Protein AF-D2R8Y0-F1 (afdb_monomer_lite)

Sequence (169 aa):
MNDNPSSMTCHVPAHCRRRMTIGLVLAGLFLVLNVALPVCVGDFYPFTSAPMFRDAPQQYCNYKIVNERGEPMDPKATLCQRIYDGNPVGYGVGLEPPPVIEEFGCVRTEEELTAHLKKLLQRPEHAGCQALTITQEVIGSHADGSVDVVQVDEVTVSRDAVSAAGSSQ

Secondary structure (DSSP, 8-state):
-------------HHHHHHHHHHHHHHHHHHHHHHHHHHHH---TTTSSS-TTSPPPSEEEEEEEEETTSPBPPHHHHT-----SSTTSSS-TT--PPP-S--TT-PPPHHHHHHHHHHHHTSGGGTT-SEEEEEEEEEEE-TTS-EEEEEEEEEEEEHHHHHHHTT--

pLDDT: mean 80.63, std 17.2, range [41.78, 98.69]

Organism: Pirellula staleyi (strain ATCC 27377 / DSM 6068 / ICPB 4128) (NCBI:txid530564)

Structure (mmCIF, N/CA/C/O backbone):
data_AF-D2R8Y0-F1
#
_entry.id   AF-D2R8Y0-F1
#
loop_
_atom_site.group_PDB
_atom_site.id
_atom_site.type_symbol
_atom_site.label_atom_id
_atom_site.label_alt_id
_atom_site.label_comp_id
_atom_site.label_asym_id
_atom_site.label_entity_id
_atom_site.label_seq_id
_atom_site.pdbx_PDB_ins_code
_atom_site.Cartn_x
_atom_site.Cartn_y
_atom_site.Cartn_z
_atom_site.occupancy
_atom_site.B_iso_or_equiv
_atom_site.auth_seq_id
_atom_site.auth_comp_id
_atom_site.auth_asym_id
_atom_site.auth_atom_id
_atom_site.pdbx_PDB_model_num
ATOM 1 N N . MET A 1 1 ? 60.112 37.546 -44.838 1.00 42.38 1 MET A N 1
ATOM 2 C CA . MET A 1 1 ? 59.726 36.285 -45.504 1.00 42.38 1 MET A CA 1
ATOM 3 C C . MET A 1 1 ? 58.603 35.691 -44.677 1.00 42.38 1 MET A C 1
ATOM 5 O O . MET A 1 1 ? 58.858 35.318 -43.544 1.00 42.38 1 MET A O 1
ATOM 9 N N . ASN A 1 2 ? 57.368 35.758 -45.180 1.00 50.41 2 ASN A N 1
ATOM 10 C CA . ASN A 1 2 ? 56.178 35.204 -44.531 1.00 50.41 2 ASN A CA 1
ATOM 11 C C . ASN A 1 2 ? 55.760 33.973 -45.332 1.00 50.41 2 ASN A C 1
ATOM 13 O O . ASN A 1 2 ? 55.172 34.118 -46.404 1.00 50.41 2 ASN A O 1
ATOM 17 N N . ASP A 1 3 ? 56.083 32.789 -44.823 1.00 54.28 3 ASP A N 1
ATOM 18 C CA . ASP A 1 3 ? 55.601 31.535 -45.389 1.00 54.28 3 ASP A CA 1
ATOM 19 C C . ASP A 1 3 ? 54.167 31.303 -44.912 1.00 54.28 3 ASP A C 1
ATOM 21 O O . ASP A 1 3 ? 53.898 31.073 -43.733 1.00 54.28 3 ASP A O 1
ATOM 25 N N . ASN A 1 4 ? 53.229 31.425 -45.847 1.00 54.19 4 ASN A N 1
ATOM 26 C CA . ASN A 1 4 ? 51.824 31.113 -45.630 1.00 54.19 4 ASN A CA 1
ATOM 27 C C . ASN A 1 4 ? 51.669 29.581 -45.583 1.00 54.19 4 ASN A C 1
ATOM 29 O O . ASN A 1 4 ? 51.989 28.923 -46.580 1.00 54.19 4 ASN A O 1
ATOM 33 N N . PRO A 1 5 ? 51.175 28.981 -44.484 1.00 64.38 5 PRO A N 1
ATOM 34 C CA . PRO A 1 5 ? 50.934 27.549 -44.443 1.00 64.38 5 PRO A CA 1
ATOM 35 C C . PRO A 1 5 ? 49.785 27.215 -45.396 1.00 64.38 5 PRO A C 1
ATOM 37 O O . PRO A 1 5 ? 48.628 27.579 -45.183 1.00 64.38 5 PRO A O 1
ATOM 40 N N . SER A 1 6 ? 50.138 26.533 -46.484 1.00 62.19 6 SER A N 1
ATOM 41 C CA . SER A 1 6 ? 49.192 26.001 -47.457 1.00 62.19 6 SER A CA 1
ATOM 42 C C . SER A 1 6 ? 48.193 25.098 -46.739 1.00 62.19 6 SER A C 1
ATOM 44 O O . SER A 1 6 ? 48.559 24.091 -46.135 1.00 62.19 6 SER A O 1
ATOM 46 N N . SER A 1 7 ? 46.926 25.504 -46.776 1.00 60.62 7 SER A N 1
ATOM 47 C CA . SER A 1 7 ? 45.818 24.817 -46.125 1.00 60.62 7 SER A CA 1
ATOM 48 C C . SER A 1 7 ? 45.635 23.429 -46.748 1.00 60.62 7 SER A C 1
ATOM 50 O O . SER A 1 7 ? 45.141 23.288 -47.868 1.00 60.62 7 SER A O 1
ATOM 52 N N . MET A 1 8 ? 46.082 22.394 -46.035 1.00 56.12 8 MET A N 1
ATOM 53 C CA . MET A 1 8 ? 45.899 20.994 -46.410 1.00 56.12 8 MET A CA 1
ATOM 54 C C . MET A 1 8 ? 44.425 20.628 -46.200 1.00 56.12 8 MET A C 1
ATOM 56 O O . MET A 1 8 ? 43.987 20.284 -45.102 1.00 56.12 8 MET A O 1
ATOM 60 N N . THR A 1 9 ? 43.626 20.738 -47.258 1.00 66.06 9 THR A N 1
ATOM 61 C CA . THR A 1 9 ? 42.234 20.287 -47.245 1.00 66.06 9 THR A CA 1
ATOM 62 C C . THR A 1 9 ? 42.208 18.767 -47.386 1.00 66.06 9 THR A C 1
ATOM 64 O O . THR A 1 9 ? 42.420 18.199 -48.454 1.00 66.06 9 THR A O 1
ATOM 67 N N . CYS A 1 10 ? 41.988 18.078 -46.267 1.00 63.50 10 CYS A N 1
ATOM 68 C CA . CYS A 1 10 ? 41.863 16.627 -46.247 1.00 63.50 10 CYS A CA 1
ATOM 69 C C . CYS A 1 10 ? 40.516 16.230 -46.878 1.00 63.50 10 CYS A C 1
ATOM 71 O O . CYS A 1 10 ? 39.450 16.376 -46.273 1.00 63.50 10 CYS A O 1
ATOM 73 N N . HIS A 1 11 ? 40.551 15.767 -48.130 1.00 64.38 11 HIS A N 1
ATOM 74 C CA . HIS A 1 11 ? 39.373 15.267 -48.835 1.00 64.38 11 HIS A CA 1
ATOM 75 C C . HIS A 1 11 ? 38.927 13.931 -48.229 1.00 64.38 11 HIS A C 1
ATOM 77 O O . HIS A 1 11 ? 39.427 12.865 -48.576 1.00 64.38 11 HIS A O 1
ATOM 83 N N . VAL A 1 12 ? 37.952 13.983 -47.320 1.00 64.88 12 VAL A N 1
ATOM 84 C CA . VAL A 1 12 ? 37.306 12.776 -46.791 1.00 64.88 12 VAL A CA 1
ATOM 85 C C . VAL A 1 12 ? 36.499 12.108 -47.917 1.00 64.88 12 VAL A C 1
ATOM 87 O O . VAL A 1 12 ? 35.577 12.743 -48.444 1.00 64.88 12 VAL A O 1
ATOM 90 N N . PRO A 1 13 ? 36.790 10.843 -48.281 1.00 69.12 13 PRO A N 1
ATOM 91 C CA . PRO A 1 13 ? 36.092 10.144 -49.355 1.00 69.12 13 PRO A CA 1
ATOM 92 C C . PRO A 1 13 ? 34.583 10.055 -49.088 1.00 69.12 13 PRO A C 1
ATOM 94 O O . PRO A 1 13 ? 34.152 9.841 -47.951 1.00 69.12 13 PRO A O 1
ATOM 97 N N . ALA A 1 14 ? 33.760 10.148 -50.136 1.00 67.00 14 ALA A N 1
ATOM 98 C CA . ALA A 1 14 ? 32.294 10.130 -50.029 1.00 67.00 14 ALA A CA 1
ATOM 99 C C . ALA A 1 14 ? 31.741 8.876 -49.314 1.00 67.00 14 ALA A C 1
ATOM 101 O O . ALA A 1 14 ? 30.743 8.952 -48.594 1.00 67.00 14 ALA A O 1
ATOM 102 N N . HIS A 1 15 ? 32.427 7.734 -49.436 1.00 65.31 15 HIS A N 1
ATOM 103 C CA . HIS A 1 15 ? 32.082 6.499 -48.724 1.00 65.31 15 HIS A CA 1
ATOM 104 C C . HIS A 1 15 ? 32.261 6.605 -47.200 1.00 65.31 15 HIS A C 1
ATOM 106 O O . HIS A 1 15 ? 31.470 6.020 -46.459 1.00 65.31 15 HIS A O 1
ATOM 112 N N . CYS A 1 16 ? 33.236 7.391 -46.725 1.00 68.81 16 CYS A N 1
ATOM 113 C CA . CYS A 1 16 ? 33.405 7.688 -45.300 1.00 68.81 16 CYS A CA 1
ATOM 114 C C . CYS A 1 16 ? 32.263 8.572 -44.784 1.00 68.81 16 CYS A C 1
ATOM 116 O O . CYS A 1 16 ? 31.692 8.281 -43.735 1.00 68.81 16 CYS A O 1
ATOM 118 N N . ARG A 1 17 ? 31.854 9.590 -45.561 1.00 72.25 17 ARG A N 1
ATOM 119 C CA . ARG A 1 17 ? 30.717 10.459 -45.204 1.00 72.25 17 ARG A CA 1
ATOM 120 C C . ARG A 1 17 ? 29.410 9.675 -45.088 1.00 72.25 17 ARG A C 1
ATOM 122 O O . ARG A 1 17 ? 28.713 9.817 -44.093 1.00 72.25 17 ARG A O 1
ATOM 129 N N . ARG A 1 18 ? 29.105 8.792 -46.049 1.00 79.00 18 ARG A N 1
ATOM 130 C CA . ARG A 1 18 ? 27.863 7.994 -46.031 1.00 79.00 18 ARG A CA 1
ATOM 131 C C . ARG A 1 18 ? 27.790 7.050 -44.827 1.00 79.00 18 ARG A C 1
ATOM 133 O O . ARG A 1 18 ? 26.735 6.942 -44.211 1.00 79.00 18 ARG A O 1
ATOM 140 N N . ARG A 1 19 ? 28.900 6.394 -44.467 1.00 81.00 19 ARG A N 1
ATOM 141 C CA . ARG A 1 19 ? 28.968 5.531 -43.273 1.00 81.00 19 ARG A CA 1
ATOM 142 C C . ARG A 1 19 ? 28.796 6.330 -41.980 1.00 81.00 19 ARG A C 1
ATOM 144 O O . ARG A 1 19 ? 28.073 5.888 -41.095 1.00 81.00 19 ARG A O 1
ATOM 151 N N . MET A 1 20 ? 29.392 7.520 -41.904 1.00 82.38 20 MET A N 1
ATOM 152 C CA . MET A 1 20 ? 29.250 8.419 -40.756 1.00 82.38 20 MET A CA 1
ATOM 153 C C . MET A 1 20 ? 27.806 8.913 -40.585 1.00 82.38 20 MET A C 1
ATOM 155 O O . MET A 1 20 ? 27.283 8.890 -39.475 1.00 82.38 20 MET A O 1
ATOM 159 N N . THR A 1 21 ? 27.125 9.284 -41.676 1.00 88.38 21 THR A N 1
ATOM 160 C CA . THR A 1 21 ? 25.707 9.678 -41.636 1.00 88.38 21 THR A CA 1
ATOM 161 C C . THR A 1 21 ? 24.813 8.533 -41.167 1.00 88.38 21 THR A C 1
ATOM 163 O O . THR A 1 21 ? 23.954 8.750 -40.321 1.00 88.38 21 THR A O 1
ATOM 166 N N . ILE A 1 22 ? 25.031 7.309 -41.663 1.00 92.69 22 ILE A N 1
ATOM 167 C CA . ILE A 1 22 ? 24.262 6.135 -41.221 1.00 92.69 22 ILE A CA 1
ATOM 168 C C . ILE A 1 22 ? 24.478 5.885 -39.724 1.00 92.69 22 ILE A C 1
ATOM 170 O O . ILE A 1 22 ? 23.508 5.690 -38.999 1.00 92.69 22 ILE A O 1
ATOM 174 N N . GLY A 1 23 ? 25.726 5.948 -39.249 1.00 91.81 23 GLY A N 1
ATOM 175 C CA . GLY A 1 23 ? 26.036 5.792 -37.826 1.00 91.81 23 GLY A CA 1
ATOM 176 C C . GLY A 1 23 ? 25.326 6.827 -36.948 1.00 91.81 23 GLY A C 1
ATOM 177 O O . GLY A 1 23 ? 24.735 6.464 -35.936 1.00 91.81 23 GLY A O 1
ATOM 178 N N . LEU A 1 24 ? 25.314 8.097 -37.367 1.00 93.00 24 LEU A N 1
ATOM 179 C CA . LEU A 1 24 ? 24.613 9.170 -36.653 1.00 93.00 24 LEU A CA 1
ATOM 180 C C . LEU A 1 24 ? 23.097 8.964 -36.621 1.00 93.00 24 LEU A C 1
ATOM 182 O O . LEU A 1 24 ? 22.480 9.177 -35.582 1.00 93.00 24 LEU A O 1
ATOM 186 N N . VAL A 1 25 ? 22.498 8.520 -37.730 1.00 95.44 25 VAL A N 1
ATOM 187 C CA . VAL A 1 25 ? 21.059 8.223 -37.787 1.00 95.44 25 VAL A CA 1
ATOM 188 C C . VAL A 1 25 ? 20.707 7.066 -36.855 1.00 95.44 25 VAL A C 1
ATOM 190 O O . VAL A 1 25 ? 19.731 7.163 -36.118 1.00 95.44 25 VAL A O 1
ATOM 193 N N . LEU A 1 26 ? 21.511 5.999 -36.835 1.00 95.19 26 LEU A N 1
ATOM 194 C CA . LEU A 1 26 ? 21.287 4.860 -35.942 1.00 95.19 26 LEU A CA 1
ATOM 195 C C . LEU A 1 26 ? 21.450 5.244 -34.468 1.00 95.19 26 LEU A C 1
ATOM 197 O O . LEU A 1 26 ? 20.617 4.863 -33.651 1.00 95.19 26 LEU A O 1
ATOM 201 N N . ALA A 1 27 ? 22.472 6.034 -34.129 1.00 91.69 27 ALA A N 1
ATOM 202 C CA . ALA A 1 27 ? 22.665 6.537 -32.770 1.00 91.69 27 ALA A CA 1
ATOM 203 C C . ALA A 1 27 ? 21.515 7.461 -32.335 1.00 91.69 27 ALA A C 1
ATOM 205 O O . ALA A 1 27 ? 21.005 7.336 -31.224 1.00 91.69 27 ALA A O 1
ATOM 206 N N . GLY A 1 28 ? 21.066 8.350 -33.226 1.00 94.50 28 GLY A N 1
ATOM 207 C CA . GLY A 1 28 ? 19.915 9.217 -32.982 1.00 94.50 28 GLY A CA 1
ATOM 208 C C . GLY A 1 28 ? 18.629 8.421 -32.771 1.00 94.50 28 GLY A C 1
ATOM 209 O O . GLY A 1 28 ? 17.912 8.668 -31.807 1.00 94.50 28 GLY A O 1
ATOM 210 N N . LEU A 1 29 ? 18.369 7.418 -33.614 1.00 94.94 29 LEU A N 1
ATOM 211 C CA . LEU A 1 29 ? 17.213 6.535 -33.465 1.00 94.94 29 LEU A CA 1
ATOM 212 C C . LEU A 1 29 ? 17.269 5.754 -32.149 1.00 94.94 29 LEU A C 1
ATOM 214 O O . LEU A 1 29 ? 16.264 5.666 -31.454 1.00 94.94 29 LEU A O 1
ATOM 218 N N . PHE A 1 30 ? 18.439 5.229 -31.783 1.00 89.38 30 PHE A N 1
ATOM 219 C CA . PHE A 1 30 ? 18.635 4.533 -30.514 1.00 89.38 30 PHE A CA 1
ATOM 220 C C . PHE A 1 30 ? 18.310 5.436 -29.317 1.00 89.38 30 PHE A C 1
ATOM 222 O O . PHE A 1 30 ? 17.570 5.020 -28.428 1.00 89.38 30 PHE A O 1
ATOM 229 N N . LEU A 1 31 ? 18.802 6.678 -29.309 1.00 88.25 31 LEU A N 1
ATOM 230 C CA . LEU A 1 31 ? 18.506 7.645 -28.247 1.00 88.25 31 LEU A CA 1
ATOM 231 C C . LEU A 1 31 ? 17.017 7.994 -28.190 1.00 88.25 31 LEU A C 1
ATOM 233 O O . LEU A 1 31 ? 16.428 7.975 -27.114 1.00 88.25 31 LEU A O 1
ATOM 237 N N . VAL A 1 32 ? 16.398 8.266 -29.342 1.00 89.50 32 VAL A N 1
ATOM 238 C CA . VAL A 1 32 ? 14.966 8.582 -29.416 1.00 89.50 32 VAL A CA 1
ATOM 239 C C . VAL A 1 32 ? 14.131 7.413 -28.916 1.00 89.50 32 VAL A C 1
ATOM 241 O O . VAL A 1 32 ? 13.224 7.637 -28.128 1.00 89.50 32 VAL A O 1
ATOM 244 N N . LEU A 1 33 ? 14.443 6.177 -29.310 1.00 86.31 33 LEU A N 1
ATOM 245 C CA . LEU A 1 33 ? 13.716 5.005 -28.831 1.00 86.31 33 LEU A CA 1
ATOM 246 C C . LEU A 1 33 ? 13.873 4.837 -27.319 1.00 86.31 33 LEU A C 1
ATOM 248 O O . LEU A 1 33 ? 12.869 4.688 -26.643 1.00 86.31 33 LEU A O 1
ATOM 252 N N . ASN A 1 34 ? 15.081 4.945 -26.763 1.00 79.88 34 ASN A N 1
ATOM 253 C CA . ASN A 1 34 ? 15.280 4.787 -25.316 1.00 79.88 34 ASN A CA 1
ATOM 254 C C . ASN A 1 34 ? 14.590 5.878 -24.477 1.00 79.88 34 ASN A C 1
ATOM 256 O O . ASN A 1 34 ? 14.244 5.620 -23.330 1.00 79.88 34 ASN A O 1
ATOM 260 N N . VAL A 1 35 ? 14.365 7.074 -25.031 1.00 79.38 35 VAL A N 1
ATOM 261 C CA . VAL A 1 35 ? 13.646 8.159 -24.339 1.00 79.38 35 VAL A CA 1
ATOM 262 C C . VAL A 1 35 ? 12.138 8.085 -24.575 1.00 79.38 35 VAL A C 1
ATOM 264 O O . VAL A 1 35 ? 11.355 8.250 -23.646 1.00 79.38 35 VAL A O 1
ATOM 267 N N . ALA A 1 36 ? 11.711 7.848 -25.814 1.00 79.75 36 ALA A N 1
ATOM 268 C CA . ALA A 1 36 ? 10.306 7.901 -26.195 1.00 79.75 36 ALA A CA 1
ATOM 269 C C . ALA A 1 36 ? 9.542 6.623 -25.829 1.00 79.75 36 ALA A C 1
ATOM 271 O O . ALA A 1 36 ? 8.364 6.727 -25.502 1.00 79.75 36 ALA A O 1
ATOM 272 N N . LEU A 1 37 ? 10.167 5.434 -25.847 1.00 78.06 37 LEU A N 1
ATOM 273 C CA . LEU A 1 37 ? 9.459 4.191 -25.500 1.00 78.06 37 LEU A CA 1
ATOM 274 C C . LEU A 1 37 ? 8.888 4.235 -24.074 1.00 78.06 37 LEU A C 1
ATOM 276 O O . LEU A 1 37 ? 7.690 4.000 -23.941 1.00 78.06 37 LEU A O 1
ATOM 280 N N . PRO A 1 38 ? 9.675 4.570 -23.029 1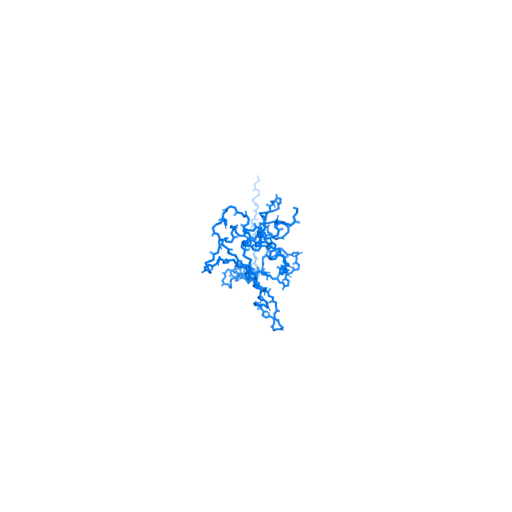.00 66.69 38 PRO A N 1
ATOM 281 C CA . PRO A 1 38 ? 9.151 4.639 -21.663 1.00 66.69 38 PRO A CA 1
ATOM 282 C C . PRO A 1 38 ? 8.044 5.689 -21.510 1.00 66.69 38 PRO A C 1
ATOM 284 O O . PRO A 1 38 ? 7.057 5.464 -20.820 1.00 66.69 38 PRO A O 1
ATOM 287 N N . VAL A 1 39 ? 8.162 6.822 -22.213 1.00 69.88 39 VAL A N 1
ATOM 288 C CA . VAL A 1 39 ? 7.165 7.904 -22.168 1.00 69.88 39 VAL A CA 1
ATOM 289 C C . VAL A 1 39 ? 5.857 7.508 -22.863 1.00 69.88 39 VAL A C 1
ATOM 291 O O . VAL A 1 39 ? 4.781 7.856 -22.385 1.00 69.88 39 VAL A O 1
ATOM 294 N N . CYS A 1 40 ? 5.928 6.801 -23.993 1.00 74.31 40 CYS A N 1
ATOM 295 C CA . CYS A 1 40 ? 4.753 6.456 -24.797 1.00 74.31 40 CYS A CA 1
ATOM 296 C C . CYS A 1 40 ? 4.058 5.166 -24.352 1.00 74.31 40 CYS A C 1
ATOM 298 O O . CYS A 1 40 ? 2.841 5.068 -24.475 1.00 74.31 40 CYS A O 1
ATOM 300 N N . VAL A 1 41 ? 4.814 4.172 -23.881 1.00 67.50 41 VAL A N 1
ATOM 301 C CA . VAL A 1 41 ? 4.276 2.873 -23.437 1.00 67.50 41 VAL A CA 1
ATOM 302 C C . VAL A 1 41 ? 3.916 2.904 -21.943 1.00 67.50 41 VAL A C 1
ATOM 304 O O . VAL A 1 41 ? 3.190 2.038 -21.464 1.00 67.50 41 VAL A O 1
ATOM 307 N N . GLY A 1 42 ? 4.337 3.959 -21.238 1.00 50.19 42 GLY A N 1
ATOM 308 C CA . GLY A 1 42 ? 4.215 4.089 -19.795 1.00 50.19 42 GLY A CA 1
ATOM 309 C C . GLY A 1 42 ? 5.355 3.365 -19.088 1.00 50.19 42 GLY A C 1
ATOM 310 O O . GLY A 1 42 ? 5.908 2.384 -19.591 1.00 50.19 42 GLY A O 1
ATOM 311 N N . ASP A 1 43 ? 5.698 3.843 -17.893 1.00 49.41 43 ASP A N 1
ATOM 312 C CA . ASP A 1 43 ? 6.415 3.003 -16.945 1.00 49.41 43 ASP A CA 1
ATOM 313 C C . ASP A 1 43 ? 5.573 1.744 -16.741 1.00 49.41 43 ASP A C 1
ATOM 315 O O . ASP A 1 43 ? 4.414 1.829 -16.321 1.00 49.41 43 ASP A O 1
ATOM 319 N N . PHE A 1 44 ? 6.146 0.581 -17.052 1.00 54.09 44 PHE A N 1
ATOM 320 C CA . PHE A 1 44 ? 5.604 -0.698 -16.614 1.00 54.09 44 PHE A CA 1
ATOM 321 C C . PHE A 1 44 ? 5.727 -0.727 -15.087 1.00 54.09 44 PHE A C 1
ATOM 323 O O . PHE A 1 44 ? 6.701 -1.196 -14.500 1.00 54.09 44 PHE A O 1
ATOM 330 N N . TYR A 1 45 ? 4.744 -0.100 -14.458 1.00 46.00 45 TYR A N 1
ATOM 331 C CA . TYR A 1 45 ? 4.389 -0.155 -13.057 1.00 46.00 45 TYR A CA 1
ATOM 332 C C . TYR A 1 45 ? 4.792 -1.503 -12.428 1.00 46.00 45 TYR A C 1
ATOM 334 O O . TYR A 1 45 ? 4.365 -2.533 -12.945 1.00 46.00 45 TYR A O 1
ATOM 342 N N . PRO A 1 46 ? 5.547 -1.571 -11.315 1.00 50.53 46 PRO A N 1
ATOM 343 C CA . PRO A 1 46 ? 6.521 -0.660 -10.712 1.00 50.53 46 PRO A CA 1
ATOM 344 C C . PRO A 1 46 ? 7.952 -1.241 -10.867 1.00 50.53 46 PRO A C 1
ATOM 346 O O . PRO A 1 46 ? 8.751 -1.235 -9.928 1.00 50.53 46 PRO A O 1
ATOM 349 N N . PHE A 1 47 ? 8.267 -1.803 -12.039 1.00 50.78 47 PHE A N 1
ATOM 350 C CA . PHE A 1 47 ? 9.487 -2.592 -12.265 1.00 50.78 47 PHE A CA 1
ATOM 351 C C . PHE A 1 47 ? 10.602 -1.832 -12.994 1.00 50.78 47 PHE A C 1
ATOM 353 O O . PHE A 1 47 ? 11.741 -2.291 -13.012 1.00 50.78 47 PHE A O 1
ATOM 360 N N . THR A 1 48 ? 10.311 -0.676 -13.594 1.00 48.53 48 THR A N 1
ATOM 361 C CA . THR A 1 48 ? 11.282 0.073 -14.413 1.00 48.53 48 THR A CA 1
ATOM 362 C C . THR A 1 48 ? 12.152 1.060 -13.634 1.00 48.53 48 THR A C 1
ATOM 364 O O . THR A 1 48 ? 13.198 1.462 -14.139 1.00 48.53 48 THR A O 1
ATOM 367 N N . SER A 1 49 ? 11.771 1.438 -12.410 1.00 49.22 49 SER A N 1
ATOM 368 C CA . SER A 1 49 ? 12.429 2.510 -11.642 1.00 49.22 49 SER A CA 1
ATOM 369 C C . SER A 1 49 ? 13.080 2.066 -10.327 1.00 49.22 49 SER A C 1
ATOM 371 O O . SER A 1 49 ? 13.625 2.902 -9.602 1.00 49.22 49 SER A O 1
ATOM 373 N N . ALA A 1 50 ? 13.092 0.764 -10.016 1.00 48.72 50 ALA A N 1
ATOM 374 C CA . ALA A 1 50 ? 13.910 0.270 -8.913 1.00 48.72 50 ALA A CA 1
ATOM 375 C C . ALA A 1 50 ? 15.406 0.446 -9.260 1.00 48.72 50 ALA A C 1
ATOM 377 O O . ALA A 1 50 ? 15.789 0.265 -10.417 1.00 48.72 50 ALA A O 1
ATOM 378 N N . PRO A 1 51 ? 16.269 0.848 -8.305 1.00 48.94 51 PRO A N 1
ATOM 379 C CA . PRO A 1 51 ? 17.665 1.168 -8.559 1.00 48.94 51 PRO A CA 1
ATOM 380 C C . PRO A 1 51 ? 18.315 -0.018 -9.254 1.00 48.94 51 PRO A C 1
ATOM 382 O O . P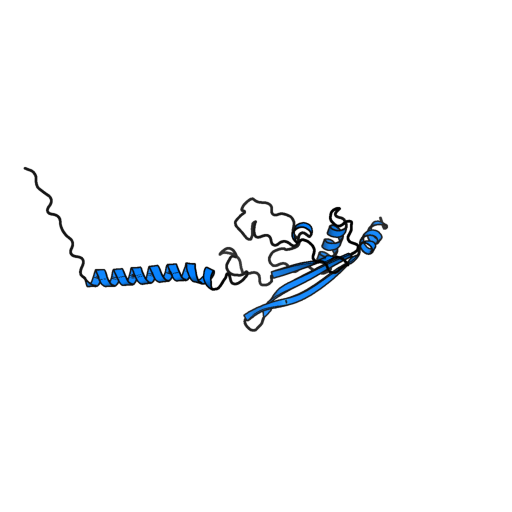RO A 1 51 ? 18.057 -1.152 -8.859 1.00 48.94 51 PRO A O 1
ATOM 385 N N . MET A 1 52 ? 19.181 0.258 -10.236 1.00 41.78 52 MET A N 1
ATOM 386 C CA . MET A 1 52 ? 19.902 -0.704 -11.095 1.00 41.78 52 MET A CA 1
ATOM 387 C C . MET A 1 52 ? 20.647 -1.850 -10.361 1.00 41.78 52 MET A C 1
ATOM 389 O O . MET A 1 52 ? 21.341 -2.634 -10.998 1.00 41.78 52 MET A O 1
ATOM 393 N N . PHE A 1 53 ? 20.540 -1.947 -9.034 1.00 50.53 53 PHE A N 1
ATOM 394 C CA . PHE A 1 53 ? 21.270 -2.843 -8.147 1.00 50.53 53 PHE A CA 1
ATOM 395 C C . PHE A 1 53 ? 20.393 -3.562 -7.103 1.00 50.53 53 PHE A C 1
ATOM 397 O O . PHE A 1 53 ? 20.940 -4.076 -6.129 1.00 50.53 53 PHE A O 1
ATOM 404 N N . ARG A 1 54 ? 19.059 -3.602 -7.247 1.00 53.88 54 ARG A N 1
ATOM 405 C CA . ARG A 1 54 ? 18.198 -4.448 -6.398 1.00 53.88 54 ARG A CA 1
ATOM 406 C C . ARG A 1 54 ? 17.411 -5.446 -7.232 1.00 53.88 54 ARG A C 1
ATOM 408 O O . ARG A 1 54 ? 16.907 -5.095 -8.295 1.00 53.88 54 ARG A O 1
ATOM 415 N N . ASP A 1 55 ? 17.286 -6.663 -6.709 1.00 56.59 55 ASP A N 1
ATOM 416 C CA . ASP A 1 55 ? 16.322 -7.631 -7.219 1.00 56.59 55 ASP A CA 1
ATOM 417 C C . ASP A 1 55 ? 14.932 -6.986 -7.210 1.00 56.59 55 ASP A C 1
ATOM 419 O O . ASP A 1 55 ? 14.544 -6.333 -6.233 1.00 56.59 55 ASP A O 1
ATOM 423 N N . ALA A 1 56 ? 14.205 -7.125 -8.319 1.00 57.53 56 ALA A N 1
ATOM 424 C CA . ALA A 1 56 ? 12.826 -6.672 -8.392 1.00 57.53 56 ALA A CA 1
ATOM 425 C C . ALA A 1 56 ? 12.025 -7.360 -7.270 1.00 57.53 56 ALA A C 1
ATOM 427 O O . ALA A 1 56 ? 12.129 -8.584 -7.126 1.00 57.53 56 ALA A O 1
ATOM 428 N N . PRO A 1 57 ? 11.238 -6.620 -6.469 1.00 63.78 57 PRO A N 1
ATOM 429 C CA . PRO A 1 57 ? 10.346 -7.232 -5.497 1.00 63.78 57 PRO A CA 1
ATOM 430 C C . PRO A 1 57 ? 9.461 -8.237 -6.198 1.00 63.78 57 PRO A C 1
ATOM 432 O O . PRO A 1 57 ? 8.860 -7.938 -7.230 1.00 63.78 57 PRO A O 1
ATOM 435 N N . GLN A 1 58 ? 9.351 -9.422 -5.614 1.00 65.75 58 GLN A N 1
ATOM 436 C CA . GLN A 1 58 ? 8.424 -10.417 -6.133 1.00 65.75 58 GLN A CA 1
ATOM 437 C C . GLN A 1 58 ? 6.968 -10.049 -5.831 1.00 65.75 58 GLN A C 1
ATOM 439 O O . GLN A 1 58 ? 6.069 -10.585 -6.477 1.00 65.75 58 GLN A O 1
ATOM 444 N N . GLN A 1 59 ? 6.737 -9.158 -4.856 1.00 71.94 59 GLN A N 1
ATOM 445 C CA . GLN A 1 59 ? 5.411 -8.784 -4.379 1.00 71.94 59 GLN A CA 1
ATOM 446 C C . GLN A 1 59 ? 5.354 -7.306 -3.971 1.00 71.94 59 GLN A C 1
ATOM 448 O O . GLN A 1 59 ? 6.281 -6.782 -3.347 1.00 71.94 59 GLN A O 1
ATOM 453 N N . TYR A 1 60 ? 4.243 -6.656 -4.310 1.00 84.50 60 TYR A N 1
ATOM 454 C CA . TYR A 1 60 ? 3.883 -5.299 -3.896 1.00 84.50 60 TYR A CA 1
ATOM 455 C C . TYR A 1 60 ? 2.531 -5.339 -3.193 1.00 84.50 60 TYR A C 1
ATOM 457 O O . TYR A 1 60 ? 1.717 -6.201 -3.502 1.00 84.50 60 TYR A O 1
ATOM 465 N N . CYS A 1 61 ? 2.268 -4.404 -2.283 1.00 90.38 61 CYS A N 1
ATOM 466 C CA . CYS A 1 61 ? 0.971 -4.322 -1.617 1.00 90.38 61 CYS A CA 1
ATOM 467 C C . CYS A 1 61 ? 0.296 -2.981 -1.911 1.00 90.38 61 CYS A C 1
ATOM 469 O O . CYS A 1 61 ? 0.926 -1.933 -1.789 1.00 90.38 61 CYS A O 1
ATOM 471 N N . ASN A 1 62 ? -0.992 -3.005 -2.250 1.00 92.88 62 ASN A N 1
ATOM 472 C CA . ASN A 1 62 ? -1.853 -1.830 -2.156 1.00 92.88 62 ASN A CA 1
ATOM 473 C C . ASN A 1 62 ? -2.645 -1.894 -0.862 1.00 92.88 62 ASN A C 1
ATOM 475 O O . ASN A 1 62 ? -3.207 -2.936 -0.535 1.00 92.88 62 ASN A O 1
ATOM 479 N N . TYR A 1 63 ? -2.756 -0.760 -0.178 1.00 95.62 63 TYR A N 1
ATOM 480 C CA . TYR A 1 63 ? -3.586 -0.635 1.010 1.00 95.62 63 TYR A CA 1
ATOM 481 C C . TYR A 1 63 ? -4.689 0.386 0.768 1.00 95.62 63 TYR A C 1
ATOM 483 O O . TYR A 1 63 ? -4.435 1.504 0.314 1.00 95.62 63 TYR A O 1
ATOM 491 N N . LYS A 1 64 ? -5.917 0.017 1.118 1.00 97.12 64 LYS A N 1
ATOM 492 C CA . LYS A 1 64 ? -7.072 0.913 1.111 1.00 97.12 64 LYS A CA 1
ATOM 493 C C . LYS A 1 64 ? -7.751 0.844 2.464 1.00 97.12 64 LYS A C 1
ATOM 495 O O . LYS A 1 64 ? -8.092 -0.241 2.914 1.00 97.12 64 LYS A O 1
ATOM 500 N N . ILE A 1 65 ? -7.973 1.996 3.091 1.00 97.88 65 ILE A N 1
ATOM 501 C CA . ILE A 1 65 ? -8.747 2.077 4.330 1.00 97.88 65 ILE A CA 1
ATOM 502 C C . ILE A 1 65 ? -10.076 2.774 4.067 1.00 97.88 65 ILE A C 1
ATOM 504 O O . ILE A 1 65 ? -10.120 3.819 3.415 1.00 97.88 65 ILE A O 1
ATOM 508 N N . VAL A 1 66 ? -11.149 2.202 4.607 1.00 98.56 66 VAL A N 1
ATOM 509 C CA . VAL A 1 66 ? -12.484 2.802 4.651 1.00 98.56 66 VAL A CA 1
ATOM 510 C C . VAL A 1 66 ? -12.981 2.905 6.095 1.00 98.56 66 VAL A C 1
ATOM 512 O O . VAL A 1 66 ? -12.557 2.138 6.963 1.00 98.56 66 VAL A O 1
ATOM 515 N N . ASN A 1 67 ? -13.863 3.867 6.365 1.00 98.12 67 ASN A N 1
ATOM 516 C CA . ASN A 1 67 ? -14.542 3.999 7.659 1.00 98.12 67 ASN A CA 1
ATOM 517 C C . ASN A 1 67 ? -15.771 3.074 7.766 1.00 98.12 67 ASN A C 1
ATOM 519 O O . ASN A 1 67 ? -16.099 2.340 6.832 1.00 98.12 67 ASN A O 1
ATOM 523 N N . GLU A 1 68 ? -16.505 3.138 8.884 1.00 97.56 68 GLU A N 1
ATOM 524 C CA . GLU A 1 68 ? -17.717 2.330 9.098 1.00 97.56 68 GLU A CA 1
ATOM 525 C C . GLU A 1 68 ? -18.852 2.586 8.089 1.00 97.56 68 GLU A C 1
ATOM 527 O O . GLU A 1 68 ? -19.787 1.793 7.991 1.00 97.56 68 GLU A O 1
ATOM 532 N N . ARG A 1 69 ? -18.785 3.690 7.337 1.00 97.62 69 ARG A N 1
ATOM 533 C CA . ARG A 1 69 ? -19.742 4.045 6.279 1.00 97.62 69 ARG A CA 1
ATOM 534 C C . ARG A 1 69 ? -19.294 3.560 4.899 1.00 97.62 69 ARG A C 1
ATOM 536 O O . ARG A 1 69 ? -20.004 3.784 3.922 1.00 97.62 69 ARG A O 1
ATOM 543 N N . GLY A 1 70 ? -18.126 2.923 4.807 1.00 97.38 70 GLY A N 1
ATOM 544 C CA . GLY A 1 70 ? -17.501 2.529 3.547 1.00 97.38 70 GLY A CA 1
ATOM 545 C C . GLY A 1 70 ? -16.854 3.692 2.788 1.00 97.38 70 GLY A C 1
ATOM 546 O O . GLY A 1 70 ? -16.491 3.533 1.623 1.00 97.38 70 GLY A O 1
ATOM 547 N N . GLU A 1 71 ? -16.703 4.863 3.413 1.00 97.62 71 GLU A N 1
ATOM 548 C CA . GLU A 1 71 ? -16.063 6.019 2.785 1.00 97.62 71 GLU A CA 1
ATOM 549 C C . GLU A 1 71 ? -14.536 5.854 2.838 1.00 97.62 71 GLU A C 1
ATOM 551 O O . GLU A 1 71 ? -13.997 5.499 3.891 1.00 97.62 71 GLU A O 1
ATOM 556 N N . PRO A 1 72 ? -13.816 6.103 1.729 1.00 97.62 72 PRO A N 1
ATOM 557 C CA . PRO A 1 72 ? -12.364 5.990 1.698 1.00 97.62 72 PRO A CA 1
ATOM 558 C C . PRO A 1 72 ? -11.701 7.063 2.563 1.00 97.62 72 PRO A C 1
ATOM 560 O O . PRO A 1 72 ? -12.060 8.239 2.511 1.00 97.62 72 PRO A O 1
ATOM 563 N N . MET A 1 73 ? -10.690 6.648 3.318 1.00 97.19 73 MET A N 1
ATOM 564 C CA . MET A 1 73 ? -9.875 7.529 4.148 1.00 97.19 73 MET A CA 1
ATOM 565 C C . MET A 1 73 ? -8.670 8.054 3.359 1.00 97.19 73 MET A C 1
ATOM 567 O O . MET A 1 73 ? -8.168 7.387 2.453 1.00 97.19 73 MET A O 1
ATOM 571 N N . ASP A 1 74 ? -8.174 9.243 3.715 1.00 95.88 74 ASP A N 1
ATOM 572 C CA . ASP A 1 74 ? -6.963 9.801 3.103 1.00 95.88 74 ASP A CA 1
ATOM 573 C C . ASP A 1 74 ? -5.745 8.889 3.376 1.00 95.88 74 ASP A C 1
ATOM 575 O O . ASP A 1 74 ? -5.445 8.605 4.546 1.00 95.88 74 ASP A O 1
ATOM 579 N N . PRO A 1 75 ? -5.009 8.438 2.338 1.00 93.44 75 PRO A N 1
ATOM 580 C CA . PRO A 1 75 ? -3.835 7.589 2.511 1.00 93.44 75 PRO A CA 1
ATOM 581 C C . PRO A 1 75 ? -2.775 8.194 3.435 1.00 93.44 75 PRO A C 1
ATOM 583 O O . PRO A 1 75 ? -2.173 7.464 4.216 1.00 93.44 75 PRO A O 1
ATOM 586 N N . LYS A 1 76 ? -2.574 9.521 3.414 1.00 92.00 76 LYS A N 1
ATOM 587 C CA . LYS A 1 76 ? -1.584 10.175 4.290 1.00 92.00 76 LYS A CA 1
ATOM 588 C C . LYS A 1 76 ? -2.022 10.182 5.754 1.00 92.00 76 LYS A C 1
ATOM 590 O O . LYS A 1 76 ? -1.213 9.885 6.630 1.00 92.00 76 LYS A O 1
ATOM 595 N N . ALA A 1 77 ? -3.295 10.467 6.031 1.00 93.94 77 ALA A N 1
ATOM 596 C CA . ALA A 1 77 ? -3.857 10.383 7.385 1.00 93.94 77 ALA A CA 1
ATOM 597 C C . ALA A 1 77 ? -3.845 8.949 7.954 1.00 93.94 77 ALA A C 1
ATOM 599 O O . ALA A 1 77 ? -3.803 8.736 9.168 1.00 93.94 77 ALA A O 1
ATOM 600 N N . THR A 1 78 ? -3.864 7.946 7.077 1.00 95.50 78 THR A N 1
ATOM 601 C CA . THR A 1 78 ? -3.874 6.525 7.449 1.00 95.50 78 THR A CA 1
ATOM 602 C C . THR A 1 78 ? -2.512 5.839 7.362 1.00 95.50 78 THR A C 1
ATOM 604 O O . THR A 1 78 ? -2.392 4.671 7.733 1.00 95.50 78 THR A O 1
ATOM 607 N N . LEU A 1 79 ? -1.468 6.575 6.964 1.00 95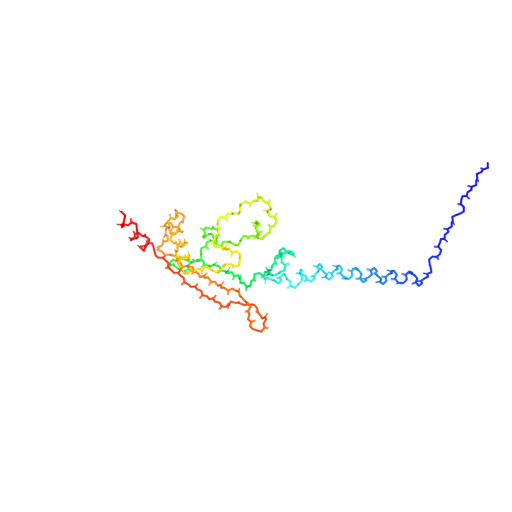.06 79 LEU A N 1
ATOM 608 C CA . LEU A 1 79 ? -0.105 6.068 6.786 1.00 95.06 79 LEU A CA 1
ATOM 609 C C . LEU A 1 79 ? -0.015 4.926 5.749 1.00 95.06 79 LEU A C 1
ATOM 611 O O . LEU A 1 79 ? 0.846 4.053 5.847 1.00 95.06 79 LEU A O 1
ATOM 615 N N . CYS A 1 80 ? -0.924 4.932 4.771 1.00 93.19 80 CYS A N 1
ATOM 616 C CA . CYS A 1 80 ? -1.014 3.985 3.656 1.00 93.19 80 CYS A CA 1
ATOM 617 C C . CYS A 1 80 ? -0.488 4.583 2.340 1.00 93.19 80 CYS A C 1
ATOM 619 O O . CYS A 1 80 ? -0.732 4.036 1.267 1.00 93.19 80 CYS A O 1
ATOM 621 N N . GLN A 1 81 ? 0.184 5.736 2.390 1.00 88.69 81 GLN A N 1
ATOM 622 C CA . GLN A 1 81 ? 0.827 6.311 1.217 1.00 88.69 81 GLN A CA 1
ATOM 623 C C . GLN A 1 81 ? 2.071 5.517 0.817 1.00 88.69 81 GLN A C 1
ATOM 625 O O . GLN A 1 81 ? 2.881 5.142 1.662 1.00 88.69 81 GLN A O 1
ATOM 630 N N . ARG A 1 82 ? 2.275 5.380 -0.493 1.00 82.62 82 ARG A N 1
ATOM 631 C CA . ARG A 1 82 ? 3.546 4.917 -1.044 1.00 82.62 82 ARG A CA 1
ATOM 632 C C . ARG A 1 82 ? 4.643 5.931 -0.770 1.00 82.62 82 ARG A C 1
ATOM 634 O O . ARG A 1 82 ? 4.446 7.133 -0.974 1.00 82.62 82 ARG A O 1
ATOM 641 N N . ILE A 1 83 ? 5.807 5.438 -0.370 1.00 73.69 83 ILE A N 1
ATOM 642 C CA . ILE A 1 83 ? 7.007 6.251 -0.208 1.00 73.69 83 ILE A CA 1
ATOM 643 C C . ILE A 1 83 ? 8.023 5.845 -1.262 1.00 73.69 83 ILE A C 1
ATOM 645 O O . ILE A 1 83 ? 8.519 4.723 -1.270 1.00 73.69 83 ILE A O 1
ATOM 649 N N . TYR A 1 84 ? 8.339 6.802 -2.127 1.00 68.12 84 TYR A N 1
ATOM 650 C CA . TYR A 1 84 ? 9.409 6.696 -3.120 1.00 68.12 84 TYR A CA 1
ATOM 651 C C . TYR A 1 84 ? 10.664 7.483 -2.704 1.00 68.12 84 TYR A C 1
ATOM 653 O O . TYR A 1 84 ? 11.638 7.546 -3.447 1.00 68.12 84 TYR A O 1
ATOM 661 N N . ASP A 1 85 ? 10.636 8.098 -1.520 1.00 60.94 85 ASP A N 1
ATOM 662 C CA . ASP A 1 85 ? 11.742 8.856 -0.948 1.00 60.94 85 ASP A CA 1
ATOM 663 C C . ASP A 1 85 ? 12.423 8.010 0.134 1.00 60.94 85 ASP A C 1
ATOM 665 O O . ASP A 1 85 ? 11.828 7.739 1.173 1.00 60.94 85 ASP A O 1
ATOM 669 N N . GLY A 1 86 ? 13.669 7.580 -0.080 1.00 53.44 86 GLY A N 1
ATOM 670 C CA . GLY A 1 86 ? 14.453 6.911 0.962 1.00 53.44 86 GLY A CA 1
ATOM 671 C C . GLY A 1 86 ? 15.295 5.733 0.479 1.00 53.44 86 GLY A C 1
ATOM 672 O O . GLY A 1 86 ? 15.253 5.307 -0.677 1.00 53.44 86 GLY A O 1
ATOM 673 N N . ASN A 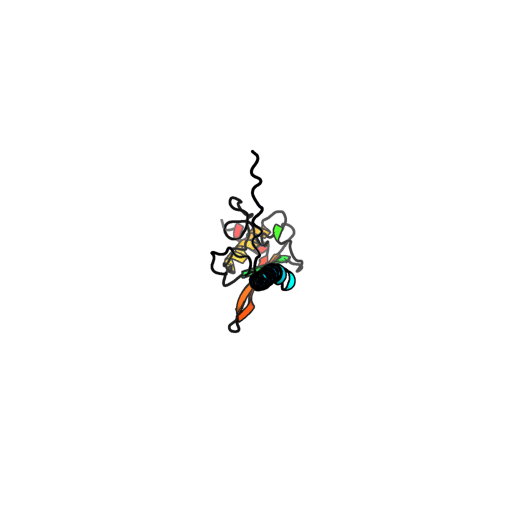1 87 ? 16.118 5.213 1.391 1.00 43.44 87 ASN A N 1
ATOM 674 C CA . ASN A 1 87 ? 17.129 4.201 1.097 1.00 43.44 87 ASN A CA 1
ATOM 675 C C . ASN A 1 87 ? 16.757 2.807 1.663 1.00 43.44 87 ASN A C 1
ATOM 677 O O . ASN A 1 87 ? 16.938 2.608 2.865 1.00 43.44 87 ASN A O 1
ATOM 681 N N . PRO A 1 88 ? 16.357 1.818 0.830 1.00 54.84 88 PRO A N 1
ATOM 682 C CA . PRO A 1 88 ? 15.910 1.953 -0.571 1.00 54.84 88 PRO A CA 1
ATOM 683 C C . PRO A 1 88 ? 14.381 1.758 -0.696 1.00 54.84 88 PRO A C 1
ATOM 685 O O . PRO A 1 88 ? 13.833 0.905 0.000 1.00 54.84 88 PRO A O 1
ATOM 688 N N . VAL A 1 89 ? 13.651 2.473 -1.577 1.00 48.75 89 VAL A N 1
ATOM 689 C CA . VAL A 1 89 ? 14.013 2.877 -2.959 1.00 48.75 89 VAL A CA 1
ATOM 690 C C . VAL A 1 89 ? 13.583 4.317 -3.372 1.00 48.75 89 VAL A C 1
ATOM 692 O O . VAL A 1 89 ? 12.397 4.555 -3.580 1.00 48.75 89 VAL A O 1
ATOM 695 N N . GLY A 1 90 ? 14.566 5.207 -3.635 1.00 55.44 90 GLY A N 1
ATOM 696 C CA . GLY A 1 90 ? 14.482 6.439 -4.465 1.00 55.44 90 GLY A CA 1
ATOM 697 C C . GLY A 1 90 ? 15.120 7.724 -3.867 1.00 55.44 90 GLY A C 1
ATOM 698 O O . GLY A 1 90 ? 15.283 7.797 -2.654 1.00 55.44 90 GLY A O 1
ATOM 699 N N . TYR A 1 91 ? 15.514 8.685 -4.745 1.00 51.12 91 TYR A N 1
ATOM 700 C CA . TYR A 1 91 ? 16.299 9.968 -4.666 1.00 51.12 91 TYR A CA 1
ATOM 701 C C . TYR A 1 91 ? 16.685 10.649 -3.318 1.00 51.12 91 TYR A C 1
ATOM 703 O O . TYR A 1 91 ? 17.566 11.512 -3.317 1.00 51.12 91 TYR A O 1
ATOM 711 N N . GLY A 1 92 ? 16.089 10.304 -2.181 1.00 55.59 92 GLY A N 1
ATOM 712 C CA . GLY A 1 92 ? 16.297 10.933 -0.873 1.00 55.59 92 GLY A CA 1
ATOM 713 C C . GLY A 1 92 ? 17.379 10.277 -0.010 1.00 55.59 92 GLY A C 1
ATOM 714 O O . GLY A 1 92 ? 17.085 9.802 1.086 1.00 55.59 92 GLY A O 1
ATOM 715 N N . VAL A 1 93 ? 18.640 10.243 -0.459 1.00 59.19 93 VAL A N 1
ATOM 716 C CA . VAL A 1 93 ? 19.745 9.809 0.422 1.00 59.19 93 VAL A CA 1
ATOM 717 C C . VAL A 1 93 ? 19.859 10.785 1.597 1.00 59.19 93 VAL A C 1
ATOM 719 O O . VAL A 1 93 ? 20.109 11.970 1.398 1.00 59.19 93 VAL A O 1
ATOM 722 N N . GLY A 1 94 ? 19.696 10.279 2.822 1.00 65.00 94 GLY 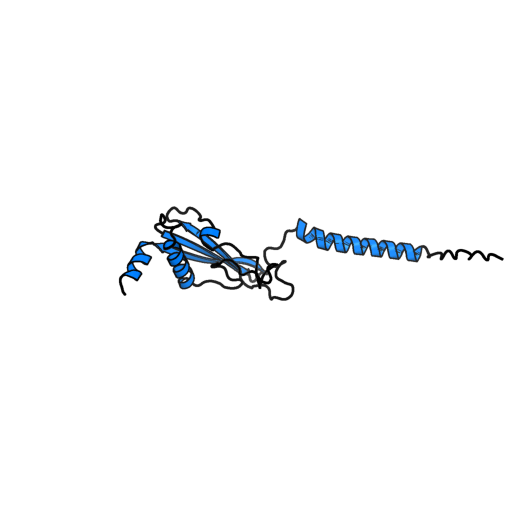A N 1
ATOM 723 C CA . GLY A 1 94 ? 19.793 11.078 4.048 1.00 65.00 94 GLY A CA 1
ATOM 724 C C . GLY A 1 94 ? 18.480 11.706 4.524 1.00 65.00 94 GLY A C 1
ATOM 725 O O . GLY A 1 94 ? 18.513 12.494 5.466 1.00 65.00 94 GLY A O 1
ATOM 726 N N . LEU A 1 95 ? 17.343 11.361 3.911 1.00 67.75 95 LEU A N 1
ATOM 727 C CA . LEU A 1 95 ? 16.018 11.709 4.426 1.00 67.75 95 LEU A CA 1
ATOM 728 C C . LEU A 1 95 ? 15.421 10.521 5.182 1.00 67.75 95 LEU A C 1
ATOM 730 O O . LEU A 1 95 ? 15.443 9.392 4.692 1.00 67.75 95 LEU A O 1
ATOM 734 N N . GLU A 1 96 ? 14.891 10.786 6.374 1.00 77.00 96 GLU A N 1
ATOM 735 C CA . GLU A 1 96 ? 14.062 9.831 7.106 1.00 77.00 96 GLU A CA 1
ATOM 736 C C . GLU A 1 96 ? 12.630 9.927 6.557 1.00 77.00 96 GLU A C 1
ATOM 738 O O . GLU A 1 96 ? 12.011 10.993 6.662 1.00 77.00 96 GLU A O 1
ATOM 743 N N . PRO A 1 97 ? 12.108 8.872 5.908 1.00 76.25 97 PRO A N 1
ATOM 744 C CA . PRO A 1 97 ? 10.757 8.900 5.375 1.00 76.25 97 PRO A CA 1
ATOM 745 C C . PRO A 1 97 ? 9.723 8.961 6.508 1.00 76.25 97 PRO A C 1
ATOM 747 O O . PRO A 1 97 ? 9.972 8.453 7.604 1.00 76.25 97 PRO A O 1
ATOM 750 N N . PRO A 1 98 ? 8.535 9.545 6.268 1.00 81.94 98 PRO A N 1
ATOM 751 C CA . PRO A 1 98 ? 7.450 9.463 7.236 1.00 81.94 98 PRO A CA 1
ATOM 752 C C . PRO A 1 98 ? 7.078 7.996 7.518 1.00 81.94 98 PRO A C 1
ATOM 754 O O . PRO A 1 98 ? 7.206 7.149 6.634 1.00 81.94 98 PRO A O 1
ATOM 757 N N . PRO A 1 99 ? 6.580 7.673 8.722 1.00 85.75 99 PRO A N 1
ATOM 758 C CA . PRO A 1 99 ? 6.173 6.312 9.045 1.00 85.75 99 PRO A CA 1
ATOM 759 C C . PRO A 1 99 ? 4.994 5.887 8.162 1.00 85.75 99 PRO A C 1
ATOM 761 O O . PRO A 1 99 ? 4.005 6.613 8.053 1.00 85.75 99 PRO A O 1
ATOM 764 N N . VAL A 1 100 ? 5.092 4.702 7.564 1.00 91.06 100 VAL A N 1
ATOM 765 C CA . VAL A 1 100 ? 4.049 4.075 6.739 1.00 91.06 100 VAL A CA 1
ATOM 766 C C . VAL A 1 100 ? 3.931 2.595 7.058 1.00 91.06 100 VAL A C 1
ATOM 768 O O . VAL A 1 100 ? 4.879 1.983 7.545 1.00 91.06 100 VAL A O 1
ATOM 771 N N . ILE A 1 101 ? 2.753 2.024 6.805 1.00 92.12 101 ILE A N 1
ATOM 772 C CA . ILE A 1 101 ? 2.539 0.575 6.925 1.00 92.12 101 ILE A CA 1
ATOM 773 C C . ILE A 1 101 ? 3.235 -0.194 5.795 1.00 92.12 101 ILE A C 1
ATOM 775 O O . ILE A 1 101 ? 3.702 -1.320 5.989 1.00 92.12 101 ILE A O 1
ATOM 779 N N . GLU A 1 102 ? 3.309 0.424 4.615 1.00 85.62 102 GLU A N 1
ATOM 780 C CA . GLU A 1 102 ? 3.913 -0.170 3.434 1.00 85.62 102 GLU A CA 1
ATOM 781 C C . GLU A 1 102 ? 5.429 -0.245 3.590 1.00 85.62 102 GLU A C 1
ATOM 783 O O . GLU A 1 102 ? 6.115 0.757 3.779 1.00 85.62 102 GLU A O 1
ATOM 788 N N . GLU A 1 103 ? 5.951 -1.457 3.475 1.00 82.12 103 GLU A N 1
ATOM 789 C CA . GLU A 1 103 ? 7.377 -1.717 3.416 1.00 82.12 103 GLU A CA 1
ATOM 790 C C . GLU A 1 103 ? 7.654 -2.529 2.159 1.00 82.12 103 GLU A C 1
ATOM 792 O O . GLU A 1 103 ? 6.950 -3.488 1.835 1.00 82.12 103 GLU A O 1
ATOM 797 N N . PHE A 1 104 ? 8.659 -2.095 1.409 1.00 75.75 104 PHE A N 1
ATOM 798 C CA . PHE A 1 104 ? 8.927 -2.618 0.081 1.00 75.75 104 PHE A CA 1
ATOM 799 C C . PHE A 1 104 ? 9.279 -4.111 0.134 1.00 75.75 104 PHE A C 1
ATOM 801 O O . PHE A 1 104 ? 10.257 -4.496 0.774 1.00 75.75 104 PHE A O 1
ATOM 808 N N . GLY A 1 105 ? 8.493 -4.943 -0.556 1.00 76.62 105 GLY A N 1
ATOM 809 C CA . GLY A 1 105 ? 8.665 -6.399 -0.570 1.00 76.62 105 GLY A CA 1
ATOM 810 C C . GLY A 1 105 ? 8.149 -7.126 0.678 1.00 76.62 105 GLY A C 1
ATOM 811 O O . GLY A 1 105 ? 8.455 -8.304 0.843 1.00 76.62 105 GLY A O 1
ATOM 812 N N . CYS A 1 106 ? 7.387 -6.455 1.548 1.00 86.38 106 CYS A N 1
ATOM 813 C CA . CYS A 1 106 ? 6.794 -7.048 2.744 1.00 86.38 106 CYS A CA 1
ATOM 814 C C . CYS A 1 106 ? 5.264 -7.133 2.616 1.00 86.38 106 CYS A C 1
ATOM 816 O O . CYS A 1 106 ? 4.595 -6.134 2.337 1.00 86.38 106 CYS A O 1
ATOM 818 N N . VAL A 1 107 ? 4.716 -8.329 2.839 1.00 92.50 107 VAL A N 1
ATOM 819 C CA . VAL A 1 107 ? 3.273 -8.583 2.961 1.00 92.50 107 VAL A CA 1
ATOM 820 C C . VAL A 1 107 ? 2.944 -8.612 4.447 1.00 92.50 107 VAL A C 1
ATOM 822 O O . VAL A 1 107 ? 3.524 -9.409 5.183 1.00 92.50 107 VAL A O 1
ATOM 825 N N . ARG A 1 108 ? 2.036 -7.739 4.889 1.00 94.62 108 ARG A N 1
ATOM 826 C CA . ARG A 1 108 ? 1.644 -7.661 6.299 1.00 94.62 108 ARG A CA 1
ATOM 827 C C . ARG A 1 108 ? 0.747 -8.825 6.703 1.00 94.62 108 ARG A C 1
ATOM 829 O O . ARG A 1 108 ? -0.060 -9.290 5.904 1.00 94.62 108 ARG A O 1
ATOM 836 N N . THR A 1 109 ? 0.881 -9.277 7.947 1.00 96.56 109 THR A N 1
ATOM 837 C CA . THR A 1 109 ? -0.033 -10.274 8.522 1.00 96.56 109 THR A CA 1
ATOM 838 C C . THR A 1 109 ? -1.311 -9.618 9.042 1.00 96.56 109 THR A C 1
ATOM 840 O O . THR A 1 109 ? -1.346 -8.417 9.320 1.00 96.56 109 THR A O 1
ATOM 843 N N . GLU A 1 110 ? -2.363 -10.412 9.247 1.00 97.00 110 GLU A N 1
ATOM 844 C CA . GLU A 1 110 ? -3.616 -9.940 9.848 1.00 97.00 110 GLU A CA 1
ATOM 845 C C . GLU A 1 110 ? -3.386 -9.264 11.213 1.00 97.00 110 GLU A C 1
ATOM 847 O O . GLU A 1 110 ? -4.003 -8.240 11.519 1.00 97.00 110 GLU A O 1
ATOM 852 N N . GLU A 1 111 ? -2.462 -9.780 12.029 1.00 97.19 111 GLU A N 1
ATOM 853 C CA . GLU A 1 111 ? -2.120 -9.194 13.326 1.00 97.19 111 GLU A CA 1
ATOM 854 C C . GLU A 1 111 ? -1.452 -7.824 13.181 1.00 97.19 111 GLU A C 1
ATOM 856 O O . GLU A 1 111 ? -1.761 -6.907 13.949 1.00 97.19 111 GLU A O 1
ATOM 861 N N . GLU A 1 112 ? -0.562 -7.660 12.199 1.00 96.81 112 GLU A N 1
ATOM 862 C CA . GLU A 1 112 ? 0.085 -6.379 11.902 1.00 96.81 112 GLU A CA 1
ATOM 863 C C . GLU A 1 112 ? -0.926 -5.350 11.384 1.00 96.81 112 GLU A C 1
ATOM 865 O O . GLU A 1 112 ? -0.945 -4.213 11.867 1.00 96.81 112 GLU A O 1
ATOM 870 N N . LEU A 1 113 ? -1.813 -5.754 10.467 1.00 97.62 113 LEU A N 1
ATOM 871 C CA . LEU A 1 113 ? -2.914 -4.925 9.969 1.00 97.62 113 LEU A CA 1
ATOM 872 C C . LEU A 1 113 ? -3.851 -4.506 11.107 1.00 97.62 113 LEU A C 1
ATOM 874 O O . LEU A 1 113 ? -4.195 -3.330 11.253 1.00 97.62 113 LEU A O 1
ATOM 878 N N . THR A 1 114 ? -4.213 -5.452 11.972 1.00 97.75 114 THR A N 1
ATOM 879 C CA . THR A 1 114 ? -5.037 -5.202 13.157 1.00 97.75 114 THR A CA 1
ATOM 880 C C . THR A 1 114 ? -4.353 -4.209 14.092 1.00 97.75 114 THR A C 1
ATOM 882 O O . THR A 1 114 ? -4.973 -3.242 14.537 1.00 97.75 114 THR A O 1
ATOM 885 N N . ALA A 1 115 ? -3.070 -4.412 14.400 1.00 96.94 115 ALA A N 1
ATOM 886 C CA . ALA A 1 115 ? -2.306 -3.511 15.256 1.00 96.94 115 ALA A CA 1
ATOM 887 C C . ALA A 1 115 ? -2.216 -2.098 14.658 1.00 96.94 115 ALA A C 1
ATOM 889 O O . ALA A 1 115 ? -2.329 -1.113 15.394 1.00 96.94 115 ALA A O 1
ATOM 890 N N . HIS A 1 116 ? -2.066 -1.990 13.336 1.00 97.31 116 HIS A N 1
ATOM 891 C CA . HIS A 1 116 ? -2.087 -0.720 12.614 1.00 97.31 116 HIS A CA 1
ATOM 892 C C . HIS A 1 116 ? -3.427 0.003 12.762 1.00 97.31 116 HIS A C 1
ATOM 894 O O . HIS A 1 116 ? -3.466 1.149 13.213 1.00 97.31 116 HIS A O 1
ATOM 900 N N . LEU A 1 117 ? -4.540 -0.679 12.482 1.00 97.88 117 LEU A N 1
ATOM 901 C CA . LEU A 1 117 ? -5.881 -0.107 12.617 1.00 97.88 117 LEU A CA 1
ATOM 902 C C . LEU A 1 117 ? -6.196 0.329 14.053 1.00 97.88 117 LEU A C 1
ATOM 904 O O . LEU A 1 117 ? -6.752 1.409 14.265 1.00 97.88 117 LEU A O 1
ATOM 908 N N . LYS A 1 118 ? -5.786 -0.462 15.054 1.00 97.38 118 LYS A N 1
ATOM 909 C CA . LYS A 1 118 ? -5.921 -0.094 16.473 1.00 97.38 118 LYS A CA 1
ATOM 910 C C . LYS A 1 118 ? -5.180 1.208 16.788 1.00 97.38 118 LYS A C 1
ATOM 912 O O . LYS A 1 118 ? -5.747 2.077 17.448 1.00 97.38 118 LYS A O 1
ATOM 917 N N . LYS A 1 119 ? -3.946 1.372 16.291 1.00 96.19 119 LYS A N 1
ATOM 918 C CA . LYS A 1 119 ? -3.175 2.619 16.445 1.00 96.19 119 LYS A CA 1
ATOM 919 C C . LYS A 1 119 ? -3.872 3.795 15.763 1.00 96.19 119 LYS A C 1
ATOM 921 O O . LYS A 1 119 ? -3.952 4.866 16.357 1.00 96.19 119 LYS A O 1
ATOM 926 N N . LEU A 1 120 ? -4.406 3.609 14.553 1.00 96.81 120 LEU A N 1
ATOM 927 C CA . LEU A 1 120 ? -5.129 4.667 13.841 1.00 96.81 120 LEU A CA 1
ATOM 928 C C . LEU A 1 120 ? -6.379 5.122 14.600 1.00 96.81 120 LEU A C 1
ATOM 930 O O . LEU A 1 120 ? -6.562 6.322 14.781 1.00 96.81 120 LEU A O 1
ATOM 934 N N . LEU A 1 121 ? -7.190 4.197 15.119 1.00 97.06 121 LEU A N 1
ATOM 935 C CA . LEU A 1 121 ? -8.390 4.532 15.898 1.00 97.06 121 LEU A CA 1
ATOM 936 C C . LEU A 1 121 ? -8.083 5.338 17.171 1.00 97.06 121 LEU A C 1
ATOM 938 O O . LEU A 1 121 ? -8.938 6.090 17.646 1.00 97.06 121 LEU A O 1
ATOM 942 N N . GLN A 1 122 ? -6.876 5.216 17.725 1.00 95.75 122 GLN A N 1
ATOM 943 C CA . GLN A 1 122 ? -6.435 5.998 18.884 1.00 95.75 122 GLN A CA 1
ATOM 944 C C . GLN A 1 122 ? -6.009 7.433 18.527 1.00 95.75 122 GLN A C 1
ATOM 946 O O . GLN A 1 122 ? -5.867 8.260 19.429 1.00 95.75 122 GLN A O 1
ATOM 951 N N . ARG A 1 123 ? -5.812 7.766 17.243 1.00 95.50 123 ARG A N 1
ATOM 952 C CA . ARG A 1 123 ? -5.387 9.111 16.826 1.00 95.50 123 ARG A CA 1
ATOM 953 C C . ARG A 1 123 ? -6.553 10.110 16.900 1.00 95.50 123 ARG A C 1
ATOM 955 O O . ARG A 1 123 ? -7.671 9.763 16.515 1.00 95.50 123 ARG A O 1
ATOM 962 N N . PRO A 1 124 ? -6.307 11.372 17.309 1.00 96.12 124 PRO A N 1
ATOM 963 C CA . PRO A 1 124 ? -7.356 12.392 17.421 1.00 96.12 124 PRO A CA 1
ATOM 964 C C . PRO A 1 124 ? -8.105 12.663 16.112 1.00 96.12 124 PRO A C 1
ATOM 966 O O . PRO A 1 124 ? -9.315 12.863 16.118 1.00 96.12 124 PRO A O 1
ATOM 969 N N . GLU A 1 125 ? -7.393 12.629 14.985 1.00 95.31 125 GLU A N 1
ATOM 970 C CA . GLU A 1 125 ? -7.951 12.829 13.641 1.00 95.31 125 GLU A CA 1
ATOM 971 C C . GLU A 1 125 ? -9.003 11.774 13.249 1.00 95.31 125 GLU A C 1
ATOM 973 O O . GLU A 1 125 ? -9.891 12.065 12.454 1.00 95.31 125 GLU A O 1
ATOM 978 N N . HIS A 1 126 ? -8.960 10.588 13.868 1.00 95.69 126 HIS A N 1
ATOM 979 C CA . HIS A 1 126 ? -9.888 9.480 13.619 1.00 95.69 126 HIS A CA 1
ATOM 980 C C . HIS A 1 126 ? -10.899 9.287 14.757 1.00 95.69 126 HIS A C 1
ATOM 982 O O . HIS A 1 126 ? -11.629 8.298 14.763 1.00 95.69 126 HIS A O 1
ATOM 988 N N . ALA A 1 127 ? -10.981 10.214 15.722 1.00 93.88 127 ALA A N 1
ATOM 989 C CA . ALA A 1 127 ? -11.838 10.090 16.909 1.00 93.88 127 ALA A CA 1
ATOM 990 C C . ALA A 1 127 ? -13.335 9.915 16.584 1.00 93.88 127 ALA A C 1
ATOM 992 O O . ALA A 1 127 ? -14.064 9.306 17.363 1.00 93.88 127 ALA A O 1
ATOM 993 N N . GLY A 1 128 ? -13.784 10.421 15.430 1.00 95.12 128 GLY A N 1
ATOM 994 C CA . GLY A 1 128 ? -15.162 10.269 14.954 1.00 95.12 128 GLY A CA 1
ATOM 995 C C . GLY A 1 128 ? -15.488 8.903 14.338 1.00 95.12 128 GLY A C 1
ATOM 996 O O . GLY A 1 128 ? -16.666 8.591 14.194 1.00 95.12 128 GLY A O 1
ATOM 997 N N . CYS A 1 129 ? -14.482 8.093 13.996 1.00 96.50 129 CYS A N 1
ATOM 998 C CA . CYS A 1 129 ? -14.683 6.780 13.378 1.00 96.50 129 CYS A CA 1
ATOM 999 C C . CYS A 1 129 ? -14.967 5.723 14.450 1.00 96.50 129 CYS A C 1
ATOM 1001 O O . CYS A 1 129 ? -14.253 5.644 15.461 1.00 96.50 129 CYS A O 1
ATOM 1003 N N . GLN A 1 130 ? -15.983 4.893 14.213 1.00 97.69 130 GLN A N 1
ATOM 1004 C CA . GLN A 1 130 ? -16.342 3.775 15.095 1.00 97.69 130 GLN A CA 1
ATOM 1005 C C . GLN A 1 130 ? -15.639 2.486 14.692 1.00 97.69 130 GLN A C 1
ATOM 1007 O O . GLN A 1 130 ? -15.323 1.660 15.547 1.00 97.69 130 GLN A O 1
ATOM 1012 N N . ALA A 1 131 ? -15.362 2.325 13.403 1.00 98.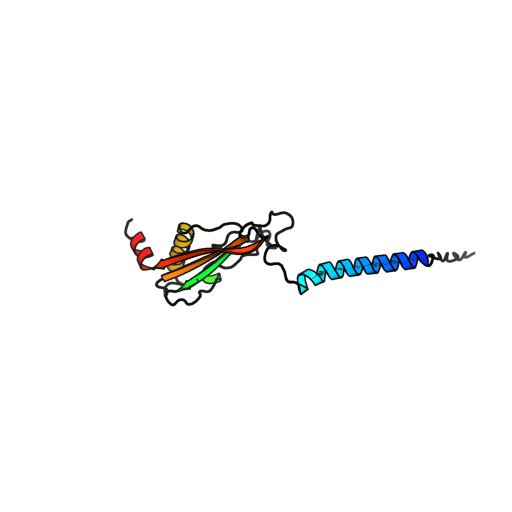06 131 ALA A N 1
ATOM 1013 C CA . ALA A 1 131 ? -14.582 1.219 12.886 1.00 98.06 131 ALA A CA 1
ATOM 1014 C C . ALA A 1 131 ? -13.756 1.675 11.686 1.00 98.06 131 ALA A C 1
ATOM 1016 O O . ALA A 1 131 ? -14.106 2.632 10.996 1.00 98.06 131 ALA A O 1
ATOM 1017 N N . LEU A 1 132 ? -12.657 0.970 11.449 1.00 98.31 132 LEU A N 1
ATOM 1018 C CA . LEU A 1 132 ? -11.866 1.090 10.234 1.00 98.31 132 LEU A CA 1
ATOM 1019 C C . LEU A 1 132 ? -11.717 -0.299 9.620 1.00 98.31 132 LEU A C 1
ATOM 1021 O O . LEU A 1 132 ? -11.502 -1.272 10.346 1.00 98.31 132 LEU A O 1
ATOM 1025 N N . THR A 1 133 ? -11.791 -0.364 8.297 1.00 98.69 133 THR A N 1
ATOM 1026 C CA . THR A 1 133 ? -11.495 -1.566 7.515 1.00 98.69 133 THR A CA 1
ATOM 1027 C C . THR A 1 133 ? -10.307 -1.278 6.615 1.00 98.69 133 THR A C 1
ATOM 1029 O O . THR A 1 133 ? -10.316 -0.265 5.917 1.00 98.69 133 THR A O 1
ATOM 1032 N N . ILE A 1 134 ? -9.297 -2.146 6.634 1.00 98.44 134 ILE A N 1
ATOM 1033 C CA . ILE A 1 134 ? -8.173 -2.133 5.696 1.00 98.44 134 ILE A CA 1
ATOM 1034 C C . ILE A 1 134 ? -8.305 -3.305 4.729 1.00 98.44 134 ILE A C 1
ATOM 1036 O O . ILE A 1 134 ? -8.496 -4.441 5.153 1.00 98.44 134 ILE A O 1
ATOM 1040 N N . THR A 1 135 ? -8.169 -3.013 3.442 1.00 98.44 135 THR A N 1
ATOM 1041 C CA . THR A 1 135 ? -7.993 -3.998 2.377 1.00 98.44 135 THR A CA 1
ATOM 1042 C C . THR A 1 135 ? -6.536 -3.957 1.931 1.00 98.44 135 THR A C 1
ATOM 1044 O O . THR A 1 135 ? -6.035 -2.880 1.591 1.00 98.44 135 THR A O 1
ATOM 1047 N N . GLN A 1 136 ? -5.867 -5.107 1.939 1.00 97.56 136 GLN A N 1
ATOM 1048 C CA . GLN A 1 136 ? -4.525 -5.307 1.401 1.00 97.56 136 GLN A CA 1
ATOM 1049 C C . GLN A 1 136 ? -4.618 -6.150 0.130 1.00 97.56 136 GLN A C 1
ATOM 1051 O O . GLN A 1 136 ? -5.003 -7.313 0.182 1.00 97.56 136 GLN A O 1
ATOM 1056 N N . GLU A 1 137 ? -4.238 -5.578 -1.006 1.00 96.25 137 GLU A N 1
ATOM 1057 C CA . GLU A 1 137 ? -4.096 -6.315 -2.264 1.00 96.25 137 GLU A CA 1
ATOM 1058 C C . GLU A 1 137 ? -2.617 -6.627 -2.477 1.00 96.25 137 GLU A C 1
ATOM 1060 O O . GLU A 1 137 ? -1.805 -5.711 -2.620 1.00 96.25 137 GLU A O 1
ATOM 1065 N N . VAL A 1 138 ? -2.257 -7.906 -2.512 1.00 93.69 138 VAL A N 1
ATOM 1066 C CA . VAL A 1 138 ? -0.907 -8.349 -2.865 1.00 93.69 138 VAL A CA 1
ATOM 1067 C C . VAL A 1 138 ? -0.846 -8.510 -4.376 1.00 93.69 138 VAL A C 1
ATOM 1069 O O . VAL A 1 138 ? -1.547 -9.337 -4.950 1.00 93.69 138 VAL A O 1
ATOM 1072 N N . ILE A 1 139 ? 0.004 -7.723 -5.020 1.00 90.19 139 ILE A N 1
ATOM 1073 C CA . ILE A 1 139 ? 0.301 -7.784 -6.447 1.00 90.19 139 ILE A CA 1
ATOM 1074 C C . ILE A 1 139 ? 1.537 -8.657 -6.629 1.00 90.19 139 ILE A C 1
ATOM 1076 O O . ILE A 1 139 ? 2.587 -8.378 -6.045 1.00 90.19 139 ILE A O 1
ATOM 1080 N N . GLY A 1 140 ? 1.425 -9.694 -7.451 1.00 88.56 140 GLY A N 1
ATOM 1081 C CA . GLY A 1 140 ? 2.492 -10.658 -7.700 1.00 88.56 140 GLY A CA 1
ATOM 1082 C C . GLY A 1 140 ? 2.473 -11.177 -9.132 1.00 88.56 140 GLY A C 1
ATOM 1083 O O . GLY A 1 140 ? 1.619 -10.808 -9.934 1.00 88.56 140 GLY A O 1
ATOM 1084 N N . SER A 1 141 ? 3.443 -12.030 -9.462 1.00 86.06 141 SER A N 1
ATOM 1085 C CA . SER A 1 141 ? 3.507 -12.679 -10.777 1.00 86.06 141 SER A CA 1
ATOM 1086 C C . SER A 1 141 ? 2.682 -13.967 -10.819 1.00 86.06 141 SER A C 1
ATOM 1088 O O . SER A 1 141 ? 2.686 -14.759 -9.875 1.00 86.06 141 SER A O 1
ATOM 1090 N N . HIS A 1 142 ? 2.003 -14.193 -11.939 1.00 82.69 142 HIS A N 1
ATOM 1091 C CA . HIS A 1 142 ? 1.333 -15.447 -12.264 1.00 82.69 142 HIS A CA 1
ATOM 1092 C C . HIS A 1 142 ? 2.253 -16.373 -13.070 1.00 82.69 142 HIS A C 1
ATOM 1094 O O . HIS A 1 142 ? 3.275 -15.964 -13.623 1.00 82.69 142 HIS A O 1
ATOM 1100 N N . ALA A 1 143 ? 1.871 -17.650 -13.171 1.00 85.19 143 ALA A N 1
ATOM 1101 C CA . ALA A 1 143 ? 2.639 -18.662 -13.900 1.00 85.19 143 ALA A CA 1
ATOM 1102 C C . ALA A 1 143 ? 2.799 -18.356 -15.404 1.00 85.19 143 ALA A C 1
ATOM 1104 O O . ALA A 1 143 ? 3.730 -18.854 -16.033 1.00 85.19 143 ALA A O 1
ATOM 1105 N N . ASP A 1 144 ? 1.905 -17.549 -15.979 1.00 85.31 144 ASP A N 1
ATOM 1106 C CA . ASP A 1 144 ? 1.954 -17.098 -17.374 1.00 85.31 144 ASP A CA 1
ATOM 1107 C C . ASP A 1 144 ? 2.832 -15.849 -17.586 1.00 85.31 144 ASP A C 1
ATOM 1109 O O . ASP A 1 144 ? 2.966 -15.370 -18.712 1.00 85.31 144 ASP A O 1
ATOM 1113 N N . GLY A 1 145 ? 3.452 -15.337 -16.519 1.00 80.38 145 GLY A N 1
ATOM 1114 C CA . GLY A 1 145 ? 4.290 -14.141 -16.540 1.00 80.38 145 GLY A CA 1
ATOM 1115 C C . GLY A 1 145 ? 3.516 -12.824 -16.464 1.00 80.38 145 GLY A C 1
ATOM 1116 O O . GLY A 1 145 ? 4.149 -11.769 -16.491 1.00 80.38 145 GLY A O 1
ATOM 1117 N N . SER A 1 146 ? 2.182 -12.851 -16.359 1.00 82.06 146 SER A N 1
ATOM 1118 C CA . SER A 1 146 ? 1.410 -11.648 -16.043 1.00 82.06 146 SER A CA 1
ATOM 1119 C C . SER A 1 146 ? 1.619 -11.220 -14.587 1.00 82.06 146 SER A C 1
ATOM 1121 O O . SER A 1 146 ? 2.040 -12.013 -13.742 1.00 82.06 146 SER A O 1
ATOM 1123 N N . VAL A 1 147 ? 1.352 -9.947 -14.297 1.00 81.12 147 VAL A N 1
ATOM 1124 C CA . VAL A 1 147 ? 1.396 -9.378 -12.945 1.00 81.12 147 VAL A CA 1
ATOM 1125 C C . VAL A 1 147 ? 0.015 -8.819 -12.631 1.00 81.12 147 VAL A C 1
ATOM 1127 O O . VAL A 1 147 ? -0.455 -7.940 -13.352 1.00 81.12 147 VAL A O 1
ATOM 1130 N N . ASP A 1 148 ? -0.617 -9.328 -11.578 1.00 89.75 148 ASP A N 1
ATOM 1131 C CA . ASP A 1 148 ? -1.949 -8.910 -11.125 1.00 89.75 148 ASP A CA 1
ATOM 1132 C C . ASP A 1 148 ? -2.089 -9.146 -9.606 1.00 89.75 148 ASP A C 1
ATOM 1134 O O . ASP A 1 148 ? -1.132 -9.541 -8.928 1.00 89.75 148 ASP A O 1
ATOM 1138 N N . VAL A 1 149 ? -3.267 -8.867 -9.050 1.00 93.69 149 VAL A N 1
ATOM 1139 C CA . VAL A 1 149 ? -3.612 -9.145 -7.654 1.00 93.69 149 VAL A CA 1
ATOM 1140 C C . VAL A 1 149 ? -3.690 -10.657 -7.428 1.00 93.69 149 VAL A C 1
ATOM 1142 O O . VAL A 1 149 ? -4.590 -11.338 -7.917 1.00 93.69 149 VAL A O 1
ATOM 1145 N N . VAL A 1 150 ? -2.751 -11.184 -6.643 1.00 94.00 150 VAL A N 1
ATOM 1146 C CA . VAL A 1 150 ? -2.648 -12.612 -6.306 1.00 94.00 150 VAL A CA 1
ATOM 1147 C C . VAL A 1 150 ? -3.328 -12.967 -4.984 1.00 94.00 150 VAL A C 1
ATOM 1149 O O . VAL A 1 150 ? -3.672 -14.127 -4.769 1.00 94.00 150 VAL A O 1
ATOM 1152 N N . GLN A 1 151 ? -3.529 -11.986 -4.102 1.00 94.88 151 GLN A N 1
ATOM 1153 C CA . GLN A 1 151 ? -4.175 -12.166 -2.802 1.00 94.88 151 GLN A CA 1
ATOM 1154 C C . GLN A 1 151 ? -4.857 -10.867 -2.368 1.00 94.88 151 GLN A C 1
ATOM 1156 O O . GLN A 1 151 ? -4.349 -9.778 -2.632 1.00 94.88 151 GLN A O 1
ATOM 1161 N N . VAL A 1 152 ? -6.006 -10.997 -1.703 1.00 97.50 152 VAL A N 1
ATOM 1162 C CA . VAL A 1 152 ? -6.731 -9.883 -1.085 1.00 97.50 152 VAL A CA 1
ATOM 1163 C C . VAL A 1 152 ? -7.082 -10.272 0.340 1.00 97.50 152 VAL A C 1
ATOM 1165 O O . VAL A 1 152 ? -7.818 -11.237 0.544 1.00 97.50 152 VAL A O 1
ATOM 1168 N N . ASP A 1 153 ? -6.588 -9.496 1.296 1.00 97.62 153 ASP A N 1
ATOM 1169 C CA . ASP A 1 153 ? -6.922 -9.630 2.710 1.00 97.62 153 ASP A CA 1
ATOM 1170 C C . ASP A 1 153 ? -7.736 -8.418 3.162 1.00 97.62 153 ASP A C 1
ATOM 1172 O O . ASP A 1 153 ? -7.460 -7.281 2.771 1.00 97.62 153 ASP A O 1
ATOM 1176 N N . GLU A 1 154 ? -8.745 -8.651 3.997 1.00 98.25 154 GLU A N 1
ATOM 1177 C CA . GLU A 1 154 ? -9.587 -7.597 4.555 1.00 98.25 154 GLU A CA 1
ATOM 1178 C C . GLU A 1 154 ? -9.694 -7.763 6.068 1.00 98.25 154 GLU A C 1
ATOM 1180 O O . GLU A 1 154 ? -10.045 -8.831 6.567 1.00 98.25 154 GLU A O 1
ATOM 1185 N N . VAL A 1 155 ? -9.392 -6.690 6.798 1.00 98.44 155 VAL A N 1
ATOM 1186 C CA . VAL A 1 155 ? -9.404 -6.674 8.263 1.00 98.44 155 VAL A CA 1
ATOM 1187 C C . VAL A 1 155 ? -10.195 -5.472 8.748 1.00 98.44 155 VAL A C 1
ATOM 1189 O O . VAL A 1 155 ? -9.924 -4.339 8.353 1.00 98.44 155 VAL A O 1
ATOM 1192 N N . THR A 1 156 ? -11.135 -5.704 9.662 1.00 98.38 156 THR A N 1
ATOM 1193 C CA . THR A 1 156 ? -11.927 -4.650 10.306 1.00 98.38 156 THR A CA 1
ATOM 1194 C C . THR A 1 156 ? -11.649 -4.607 11.799 1.00 98.38 156 THR A C 1
ATOM 1196 O O . THR A 1 156 ? -11.696 -5.623 12.489 1.00 98.38 156 THR A O 1
ATOM 1199 N N . VAL A 1 157 ? -11.427 -3.405 12.329 1.00 98.12 157 VAL A N 1
ATOM 1200 C CA . VAL A 1 157 ? -11.288 -3.166 13.768 1.00 98.12 157 VAL A CA 1
ATOM 1201 C C . VAL A 1 157 ? -12.307 -2.125 14.203 1.00 98.12 157 VAL A C 1
ATOM 1203 O O . VAL A 1 157 ? -12.367 -1.032 13.640 1.00 98.12 157 VAL A O 1
ATOM 1206 N N . SER A 1 158 ? -13.086 -2.450 15.235 1.00 97.38 158 SER A N 1
ATOM 1207 C CA . SER A 1 158 ? -13.980 -1.505 15.903 1.00 97.38 158 SER A CA 1
ATOM 1208 C C . SER A 1 158 ? -13.300 -0.846 17.102 1.00 97.38 158 SER A C 1
ATOM 1210 O O . SER A 1 158 ? -12.429 -1.423 17.758 1.00 97.38 158 SER A O 1
ATOM 1212 N N . ARG A 1 159 ? -13.724 0.375 17.425 1.00 95.50 159 ARG A N 1
ATOM 1213 C CA . ARG A 1 159 ? -13.251 1.141 18.581 1.00 95.50 159 ARG A CA 1
ATOM 1214 C C . ARG A 1 159 ? -13.552 0.426 19.901 1.00 95.50 159 ARG A C 1
ATOM 1216 O O . ARG A 1 159 ? -12.694 0.408 20.780 1.00 95.50 159 ARG A O 1
ATOM 1223 N N . ASP A 1 160 ? -14.699 -0.242 20.002 1.00 93.75 160 ASP A N 1
ATOM 1224 C CA . ASP A 1 160 ? -15.084 -1.025 21.184 1.00 93.75 160 ASP A CA 1
ATOM 1225 C C . ASP A 1 160 ? -14.070 -2.139 21.495 1.00 93.75 160 ASP A C 1
ATOM 1227 O O . ASP A 1 160 ? -13.698 -2.353 22.652 1.00 93.75 160 ASP A O 1
ATOM 1231 N N . ALA A 1 161 ? -13.547 -2.799 20.454 1.00 89.25 161 ALA A N 1
ATOM 1232 C CA . ALA A 1 161 ? -12.524 -3.833 20.596 1.00 89.25 161 ALA A CA 1
ATOM 1233 C C . ALA A 1 161 ? -11.172 -3.275 21.082 1.00 89.25 161 ALA A C 1
ATOM 1235 O O . ALA A 1 161 ? -10.392 -3.993 21.711 1.00 89.25 161 ALA A O 1
ATOM 1236 N N . VAL A 1 162 ? -10.884 -1.995 20.818 1.00 89.50 162 VAL A N 1
ATOM 1237 C CA . VAL A 1 162 ? -9.682 -1.309 21.320 1.00 89.50 162 VAL A CA 1
ATOM 1238 C C . VAL A 1 162 ? -9.825 -1.005 22.810 1.00 89.50 162 VAL A C 1
ATOM 1240 O O . VAL A 1 162 ? -8.888 -1.230 23.575 1.00 89.50 162 VAL A O 1
ATOM 1243 N N . SER A 1 163 ? -10.994 -0.518 23.231 1.00 84.25 163 SER A N 1
ATOM 1244 C CA . SER A 1 163 ? -11.259 -0.136 24.621 1.00 84.25 163 SER A CA 1
ATOM 1245 C C . SER A 1 163 ? -11.243 -1.327 25.579 1.00 84.25 163 SER A C 1
ATOM 1247 O O . SER A 1 163 ? -10.685 -1.214 26.669 1.00 84.25 163 SER A O 1
ATOM 1249 N N . ALA A 1 164 ? -11.774 -2.481 25.162 1.00 77.75 164 ALA A N 1
ATOM 1250 C CA . ALA A 1 164 ? -11.790 -3.695 25.984 1.00 77.75 164 ALA A CA 1
ATOM 1251 C C . ALA A 1 164 ? -10.380 -4.195 26.358 1.00 77.75 164 ALA A C 1
ATOM 1253 O O . ALA A 1 164 ? -10.181 -4.725 27.449 1.00 77.75 164 ALA A O 1
ATOM 1254 N N . ALA A 1 165 ? -9.384 -3.986 25.490 1.00 73.69 165 ALA A N 1
ATOM 1255 C CA . ALA A 1 165 ? -8.003 -4.402 25.741 1.00 73.69 165 ALA A CA 1
ATOM 1256 C C . ALA A 1 165 ? -7.266 -3.509 26.762 1.00 73.69 165 ALA A C 1
ATOM 1258 O O . ALA A 1 165 ? -6.271 -3.937 27.342 1.00 73.69 165 ALA A O 1
ATOM 1259 N N . GLY A 1 166 ? -7.738 -2.278 26.992 1.00 67.56 166 GLY A N 1
ATOM 1260 C CA . GLY A 1 166 ? -7.112 -1.321 27.911 1.00 67.56 166 GLY A CA 1
ATOM 1261 C C . GLY A 1 166 ? -7.519 -1.478 29.380 1.00 67.56 166 GLY A C 1
ATOM 1262 O O . GLY A 1 166 ? -6.913 -0.850 30.240 1.00 67.56 166 GLY A O 1
ATOM 1263 N N . SER A 1 167 ? -8.534 -2.293 29.686 1.00 64.12 167 SER A N 1
ATOM 1264 C CA . SER A 1 167 ? -9.080 -2.451 31.048 1.00 64.12 167 SER A CA 1
ATOM 1265 C C . SER A 1 167 ? -8.522 -3.653 31.822 1.00 64.12 167 SER A C 1
ATOM 1267 O O . SER A 1 167 ? -9.006 -3.949 32.910 1.00 64.12 167 SER A O 1
ATOM 1269 N N . SER A 1 168 ? -7.536 -4.367 31.272 1.00 61.31 168 SER A N 1
ATOM 1270 C CA . SER A 1 168 ? -6.953 -5.576 31.881 1.00 61.31 168 SER A CA 1
ATOM 1271 C C . SER A 1 168 ? -5.538 -5.381 32.445 1.00 61.31 168 SER A C 1
ATOM 1273 O O . SER A 1 168 ? -4.819 -6.367 32.600 1.00 61.31 168 SER A O 1
ATOM 1275 N N . GLN A 1 169 ? -5.130 -4.141 32.738 1.00 48.94 169 GLN A N 1
ATOM 1276 C CA . GLN A 1 169 ? -3.849 -3.824 33.389 1.00 48.94 169 GLN A CA 1
ATOM 1277 C C . GLN A 1 169 ? -4.044 -3.299 34.808 1.00 48.94 169 GLN A C 1
ATOM 1279 O O . GLN A 1 169 ? -5.006 -2.528 35.021 1.00 48.94 169 GLN A O 1
#

Foldseek 3Di:
DDDDPDDPDDDDDPVNVVVVVVVVVVVVVVVCCVVVVCVPVDPPPPQPQFPPPDDQQQKFKQKWKAFPVRHTDDCVLLLRDDDCADDPDHDNDPDDDDRHLGDGNDDDDLVSVQVSQLVSCPDPVNVPGQKMKMKMFMWHADPVRDIDGPDIDMHMDGPVNSVVVVPPD

Radius of gyration: 28.49 Å; chains: 1; bounding box: 80×55×83 Å